Protein AF-A0AB37B077-F1 (afdb_monomer_lite)

Sequence (140 aa):
MFEKIKKHLLFIKDIIIDTVAYWATLGLVYVYTRFALVPEINADIQLAILLLISFVIYWVYKKTIPYTKNLHIQGQHSYLCGVCIFVFALGSFSQAELQQFGFNFSEVPQQAIKQYASLKTMFYAIGIVALPQLLKQKTG

Foldseek 3Di:
DVVVVVVVVLLVVLVVLLVVLQVVLVVLVVCLLPPVLAQVHALVSNVVSVVVSVVVNVVSCVVSCVSNLPPPDRNSLVVLLVVLVVLLVCLVDDLVVSVVSRHHADPPVVRSVVSNVSSSVVSNCSNVPVNVVSVVSVVD

Organism: Haemophilus influenzae (NCBI:txid727)

Radius of gyration: 18.21 Å; chains: 1; bounding box: 41×22×61 Å

Structure (mmCIF, N/CA/C/O backbone):
data_AF-A0AB37B077-F1
#
_entry.id   AF-A0AB37B077-F1
#
loop_
_atom_site.group_PDB
_atom_site.id
_atom_site.type_symbol
_atom_site.label_atom_id
_atom_site.label_alt_id
_atom_site.label_comp_id
_atom_site.label_asym_id
_atom_site.label_entity_id
_atom_site.label_seq_id
_atom_site.pdbx_PDB_ins_code
_atom_site.Cartn_x
_atom_site.Cartn_y
_atom_site.Cartn_z
_atom_site.occupancy
_atom_site.B_iso_or_equiv
_atom_site.auth_seq_id
_atom_site.auth_comp_id
_atom_site.auth_asym_id
_atom_site.auth_atom_id
_atom_site.pdbx_PDB_model_num
ATOM 1 N N . MET A 1 1 ? 23.892 -8.246 -37.037 1.00 64.06 1 MET A N 1
ATOM 2 C CA . MET A 1 1 ? 22.434 -8.523 -37.066 1.00 64.06 1 MET A CA 1
ATOM 3 C C . MET A 1 1 ? 21.976 -9.267 -35.806 1.00 64.06 1 MET A C 1
ATOM 5 O O . MET A 1 1 ? 21.077 -8.780 -35.133 1.00 64.06 1 MET A O 1
ATOM 9 N N . PHE A 1 2 ? 22.653 -10.356 -35.418 1.00 69.50 2 PHE A N 1
ATOM 10 C CA . PHE A 1 2 ? 22.356 -11.147 -34.210 1.00 69.50 2 PHE A CA 1
ATOM 11 C C . PHE A 1 2 ? 22.357 -10.344 -32.890 1.00 69.50 2 PHE A C 1
ATOM 13 O O . PHE A 1 2 ? 21.441 -10.479 -32.083 1.00 69.50 2 PHE A O 1
ATOM 20 N N . GLU A 1 3 ? 23.312 -9.428 -32.692 1.00 72.94 3 GLU A N 1
ATOM 21 C CA . GLU A 1 3 ? 23.346 -8.587 -31.481 1.00 72.94 3 GLU A CA 1
ATOM 22 C C . GLU A 1 3 ? 22.151 -7.632 -31.344 1.00 72.94 3 GLU A C 1
ATOM 24 O O . GLU A 1 3 ? 21.678 -7.394 -30.233 1.00 72.94 3 GLU A O 1
ATOM 29 N N . LYS A 1 4 ? 21.634 -7.099 -32.462 1.00 69.88 4 LYS A N 1
ATOM 30 C CA . LYS A 1 4 ? 20.444 -6.230 -32.451 1.00 69.88 4 LYS A CA 1
ATOM 31 C C . LYS A 1 4 ? 19.197 -7.025 -32.060 1.00 69.88 4 LYS A C 1
ATOM 33 O O . LYS A 1 4 ? 18.422 -6.560 -31.232 1.00 69.88 4 LYS A O 1
ATOM 38 N N . ILE A 1 5 ? 19.056 -8.244 -32.586 1.00 76.50 5 ILE A N 1
ATOM 39 C CA . ILE A 1 5 ? 17.953 -9.160 -32.256 1.00 76.50 5 ILE A CA 1
ATOM 40 C C . ILE A 1 5 ? 18.006 -9.553 -30.772 1.00 76.50 5 ILE A C 1
ATOM 42 O O . ILE A 1 5 ? 16.995 -9.489 -30.078 1.00 76.50 5 ILE A O 1
ATOM 46 N N . LYS A 1 6 ? 19.198 -9.869 -30.249 1.00 76.19 6 LYS A N 1
ATOM 47 C CA . LYS A 1 6 ? 19.400 -10.212 -28.833 1.00 76.19 6 LYS A CA 1
ATOM 48 C C . LYS A 1 6 ? 19.024 -9.066 -27.888 1.00 76.19 6 LYS A C 1
ATOM 50 O O . LYS A 1 6 ? 18.344 -9.301 -26.893 1.00 76.19 6 LYS A O 1
ATOM 55 N N . LYS A 1 7 ? 19.427 -7.827 -28.198 1.00 75.19 7 LYS A N 1
ATOM 56 C CA . LYS A 1 7 ? 19.039 -6.640 -27.412 1.00 75.19 7 LYS A CA 1
ATOM 57 C C . LYS A 1 7 ? 17.525 -6.426 -27.419 1.00 75.19 7 LYS A C 1
ATOM 59 O O . LYS A 1 7 ? 16.954 -6.116 -26.379 1.00 75.19 7 LYS A O 1
ATOM 64 N N . HIS A 1 8 ? 16.876 -6.640 -28.562 1.00 78.69 8 HIS A N 1
ATOM 65 C CA . HIS A 1 8 ? 15.429 -6.485 -28.684 1.00 78.69 8 HIS A CA 1
ATOM 66 C C . HIS A 1 8 ? 14.655 -7.552 -27.892 1.00 78.69 8 HIS A C 1
ATOM 68 O O . HIS A 1 8 ? 13.711 -7.224 -27.183 1.00 78.69 8 HIS A O 1
ATOM 74 N N . LEU A 1 9 ? 15.107 -8.811 -27.924 1.00 78.88 9 LEU A N 1
ATOM 75 C CA . LEU A 1 9 ? 14.533 -9.899 -27.121 1.00 78.88 9 LEU A CA 1
ATOM 76 C C . LEU A 1 9 ? 14.648 -9.647 -25.612 1.00 78.88 9 LEU A C 1
ATOM 78 O O . LEU A 1 9 ? 13.693 -9.887 -24.877 1.00 78.88 9 LEU A O 1
ATOM 82 N N . LEU A 1 10 ? 15.798 -9.147 -25.144 1.00 81.38 10 LEU A N 1
ATOM 83 C CA . LEU A 1 10 ? 15.981 -8.783 -23.735 1.00 81.38 10 LEU A CA 1
ATOM 84 C C . LEU A 1 10 ? 15.031 -7.653 -23.320 1.00 81.38 10 LEU A C 1
ATOM 86 O O . LEU A 1 10 ? 14.372 -7.770 -22.294 1.00 81.38 10 LEU A O 1
ATOM 90 N N . PHE A 1 11 ? 14.894 -6.625 -24.159 1.00 82.62 11 PHE A N 1
ATOM 91 C CA . PHE A 1 11 ? 13.976 -5.513 -23.920 1.00 82.62 11 PHE A CA 1
ATOM 92 C C . PHE A 1 11 ? 12.506 -5.958 -23.850 1.00 82.62 11 PHE A C 1
ATOM 94 O O . PHE A 1 11 ? 11.793 -5.578 -22.926 1.00 82.62 11 PHE A O 1
ATOM 101 N N . ILE A 1 12 ? 12.058 -6.814 -24.778 1.00 85.38 12 ILE A N 1
ATOM 102 C CA . ILE A 1 12 ? 10.692 -7.367 -24.771 1.00 85.38 12 ILE A CA 1
ATOM 103 C C . ILE A 1 12 ? 10.441 -8.176 -23.496 1.00 85.38 12 ILE A C 1
ATOM 105 O O . ILE A 1 12 ? 9.402 -8.019 -22.857 1.00 85.38 12 ILE A O 1
ATOM 109 N N . LYS A 1 13 ? 11.396 -9.022 -23.096 1.00 87.56 13 LYS A N 1
ATOM 110 C CA . LYS A 1 13 ? 11.299 -9.803 -21.858 1.00 87.56 13 LYS A CA 1
ATOM 111 C C . LYS A 1 13 ? 11.135 -8.892 -20.637 1.00 87.56 13 LYS A C 1
ATOM 113 O O . LYS A 1 13 ? 10.285 -9.163 -19.796 1.00 87.56 13 LYS A O 1
ATOM 118 N N . ASP A 1 14 ? 11.917 -7.820 -20.551 1.00 87.69 14 ASP A N 1
ATOM 119 C CA . ASP A 1 14 ? 11.860 -6.888 -19.423 1.00 87.69 14 ASP A CA 1
ATOM 120 C C . ASP A 1 14 ? 10.505 -6.145 -19.373 1.00 87.69 14 ASP A C 1
ATOM 122 O O . ASP A 1 14 ? 9.926 -6.016 -18.294 1.00 87.69 14 ASP A O 1
ATOM 126 N N . ILE A 1 15 ? 9.932 -5.766 -20.527 1.00 87.94 15 ILE A N 1
ATOM 127 C CA . ILE A 1 15 ? 8.565 -5.205 -20.623 1.00 87.94 15 ILE A CA 1
ATOM 128 C C . ILE A 1 15 ? 7.508 -6.200 -20.136 1.00 87.94 15 ILE A C 1
ATOM 130 O O . ILE A 1 15 ? 6.589 -5.823 -19.406 1.00 87.94 15 ILE A O 1
ATOM 134 N N . ILE A 1 16 ? 7.613 -7.468 -20.541 1.00 89.38 16 ILE A N 1
ATOM 135 C CA . ILE A 1 16 ? 6.667 -8.509 -20.119 1.00 89.38 16 ILE A CA 1
ATOM 136 C C . ILE A 1 16 ? 6.727 -8.677 -18.600 1.00 89.38 16 ILE A C 1
ATOM 138 O O . ILE A 1 16 ? 5.682 -8.736 -17.958 1.00 89.38 16 ILE A O 1
ATOM 142 N N . ILE A 1 17 ? 7.931 -8.704 -18.018 1.00 90.75 17 ILE A N 1
ATOM 143 C CA . ILE A 1 17 ? 8.116 -8.801 -16.565 1.00 90.75 17 ILE A CA 1
ATOM 144 C C . ILE A 1 17 ? 7.447 -7.618 -15.853 1.00 90.75 17 ILE A C 1
ATOM 146 O O . ILE A 1 17 ? 6.696 -7.848 -14.906 1.00 90.75 17 ILE A O 1
ATOM 150 N N . ASP A 1 18 ? 7.667 -6.381 -16.313 1.00 90.62 18 ASP A N 1
ATOM 151 C CA . ASP A 1 18 ? 7.029 -5.188 -15.732 1.00 90.62 18 ASP A CA 1
ATOM 152 C C . ASP A 1 18 ? 5.499 -5.254 -15.824 1.00 90.62 18 ASP A C 1
ATOM 154 O O . ASP A 1 18 ? 4.798 -5.022 -14.842 1.00 90.62 18 ASP A O 1
ATOM 158 N N . THR A 1 19 ? 4.982 -5.650 -16.988 1.00 90.75 19 THR A N 1
ATOM 159 C CA . THR A 1 19 ? 3.540 -5.735 -17.251 1.00 90.75 19 THR A CA 1
ATOM 160 C C . THR A 1 19 ? 2.873 -6.788 -16.370 1.00 90.75 19 THR A C 1
ATOM 162 O O . THR A 1 19 ? 1.851 -6.521 -15.740 1.00 90.75 19 THR A O 1
ATOM 165 N N . VAL A 1 20 ? 3.457 -7.987 -16.284 1.00 93.31 20 VAL A N 1
ATOM 166 C CA . VAL A 1 20 ? 2.947 -9.068 -15.429 1.00 93.31 20 VAL A CA 1
ATOM 167 C C . VAL A 1 20 ? 2.986 -8.646 -13.964 1.00 93.31 20 VAL A C 1
ATOM 169 O O . VAL A 1 20 ? 2.021 -8.865 -13.234 1.00 93.31 20 VAL A O 1
ATOM 172 N N . ALA A 1 21 ? 4.070 -8.005 -13.532 1.00 93.25 21 ALA A N 1
ATOM 173 C CA . ALA A 1 21 ? 4.205 -7.551 -12.160 1.00 93.25 21 ALA A CA 1
ATOM 174 C C . ALA A 1 21 ? 3.208 -6.437 -11.813 1.00 93.25 21 ALA A C 1
ATOM 176 O O . ALA A 1 21 ? 2.606 -6.479 -10.742 1.00 93.25 21 ALA A O 1
ATOM 177 N N . TYR A 1 22 ? 2.974 -5.491 -12.726 1.00 93.75 22 TYR A N 1
ATOM 178 C CA . TYR A 1 22 ? 1.934 -4.473 -12.595 1.00 93.75 22 TYR A CA 1
ATOM 179 C C . TYR A 1 22 ? 0.561 -5.118 -12.374 1.00 93.75 22 TYR A C 1
ATOM 181 O O . TYR A 1 22 ? -0.069 -4.872 -11.344 1.00 93.75 22 TYR A O 1
ATOM 189 N N . TRP A 1 23 ? 0.131 -6.008 -13.273 1.00 94.88 23 TRP A N 1
ATOM 190 C CA . TRP A 1 23 ? -1.176 -6.662 -13.165 1.00 94.88 23 TRP A CA 1
ATOM 191 C C . TRP A 1 23 ? -1.298 -7.543 -11.924 1.00 94.88 23 TRP A C 1
ATOM 193 O O . TRP A 1 23 ? -2.353 -7.556 -11.295 1.00 94.88 23 TRP A O 1
ATOM 203 N N . ALA A 1 24 ? -0.224 -8.225 -11.522 1.00 93.19 24 ALA A N 1
ATOM 204 C CA . ALA A 1 24 ? -0.201 -8.992 -10.282 1.00 93.19 24 ALA A CA 1
ATOM 205 C C . ALA A 1 24 ? -0.393 -8.085 -9.056 1.00 93.19 24 ALA A C 1
ATOM 207 O O . ALA A 1 24 ? -1.218 -8.382 -8.193 1.00 93.19 24 ALA A O 1
ATOM 208 N N . THR A 1 25 ? 0.322 -6.955 -8.985 1.00 93.88 25 THR A N 1
ATOM 209 C CA . THR A 1 25 ? 0.172 -6.000 -7.873 1.00 93.88 25 THR A CA 1
ATOM 210 C C . THR A 1 25 ? -1.212 -5.358 -7.842 1.00 93.88 25 THR A C 1
ATOM 212 O O . THR A 1 25 ? -1.825 -5.300 -6.778 1.00 93.88 25 THR A O 1
ATOM 215 N N . LEU A 1 26 ? -1.741 -4.948 -8.996 1.00 94.38 26 LEU A N 1
ATOM 216 C CA . LEU A 1 26 ? -3.087 -4.394 -9.116 1.00 94.38 26 LEU A CA 1
ATOM 217 C C . LEU A 1 26 ? -4.145 -5.421 -8.705 1.00 94.38 26 LEU A C 1
ATOM 219 O O . LEU A 1 26 ? -5.045 -5.099 -7.934 1.00 94.38 26 LEU A O 1
ATOM 223 N N . GLY A 1 27 ? -4.012 -6.663 -9.173 1.00 93.94 27 GLY A N 1
ATOM 224 C CA . GLY A 1 27 ? -4.913 -7.759 -8.832 1.00 93.94 27 GLY A CA 1
ATOM 225 C C . GLY A 1 27 ? -4.934 -8.053 -7.333 1.0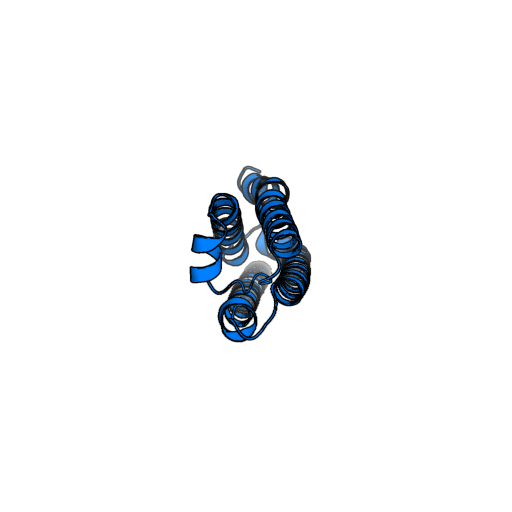0 93.94 27 GLY A C 1
ATOM 226 O O . GLY A 1 27 ? -6.009 -8.201 -6.762 1.00 93.94 27 GLY A O 1
ATOM 227 N N . LEU A 1 28 ? -3.772 -8.064 -6.670 1.00 94.06 28 LEU A N 1
ATOM 228 C CA . LEU A 1 28 ? -3.691 -8.253 -5.217 1.00 94.06 28 LEU A CA 1
ATOM 229 C C . LEU A 1 28 ? -4.397 -7.132 -4.445 1.00 94.06 28 LEU A C 1
ATOM 231 O O . LEU A 1 28 ? -5.161 -7.414 -3.522 1.00 94.06 28 LEU A O 1
ATOM 235 N N . VAL A 1 29 ? -4.180 -5.873 -4.837 1.00 93.69 29 VAL A N 1
ATOM 236 C CA . VAL A 1 29 ? -4.865 -4.724 -4.224 1.00 93.69 29 VAL A CA 1
ATOM 237 C C . VAL A 1 29 ? -6.374 -4.804 -4.465 1.00 93.69 29 VAL A C 1
ATOM 239 O O . VAL A 1 29 ? -7.147 -4.585 -3.538 1.00 93.69 29 VAL A O 1
ATOM 242 N N . TYR A 1 30 ? -6.803 -5.175 -5.673 1.00 93.81 30 TYR A N 1
ATOM 243 C CA . TYR A 1 30 ? -8.217 -5.341 -6.009 1.00 93.81 30 TYR A CA 1
ATOM 244 C C . TYR A 1 30 ? -8.892 -6.456 -5.197 1.00 93.81 30 TYR A C 1
ATOM 246 O O . TYR A 1 30 ? -9.999 -6.285 -4.694 1.00 93.81 30 TYR A O 1
ATOM 254 N N . VAL A 1 31 ? -8.223 -7.600 -5.030 1.00 94.00 31 VAL A N 1
ATOM 255 C CA . VAL A 1 31 ? -8.733 -8.701 -4.202 1.00 94.00 31 VAL A CA 1
ATOM 256 C C . VAL A 1 31 ? -8.875 -8.254 -2.748 1.00 94.00 31 VAL A C 1
ATOM 258 O O . VAL A 1 31 ? -9.894 -8.534 -2.119 1.00 94.00 31 VAL A O 1
ATOM 261 N N . TYR A 1 32 ? -7.900 -7.509 -2.222 1.00 93.19 32 TYR A N 1
ATOM 262 C CA . TYR A 1 32 ? -7.987 -6.953 -0.874 1.00 93.19 32 TYR A CA 1
ATOM 263 C C . TYR A 1 32 ? -9.196 -6.029 -0.709 1.00 93.19 32 TYR A C 1
ATOM 265 O O . TYR A 1 32 ? -10.013 -6.239 0.186 1.00 93.19 32 TYR A O 1
ATOM 273 N N . THR A 1 33 ? -9.349 -5.039 -1.591 1.00 91.88 33 THR A N 1
ATOM 274 C CA . THR A 1 33 ? -10.445 -4.067 -1.485 1.00 91.88 33 THR A CA 1
ATOM 275 C C . THR A 1 33 ? -11.814 -4.706 -1.682 1.00 91.88 33 THR A C 1
ATOM 277 O O . THR A 1 33 ? -12.783 -4.239 -1.096 1.00 91.88 33 THR A O 1
ATOM 280 N N . ARG A 1 34 ? -11.915 -5.776 -2.481 1.00 92.44 34 ARG A N 1
ATOM 281 C CA . ARG A 1 34 ? -13.197 -6.426 -2.774 1.00 92.44 34 ARG A CA 1
ATOM 282 C C . ARG A 1 34 ? -13.616 -7.476 -1.748 1.00 92.44 34 ARG A C 1
ATOM 284 O O . ARG A 1 34 ? -14.814 -7.628 -1.529 1.00 92.44 34 ARG A O 1
ATOM 291 N N . PHE A 1 35 ? -12.667 -8.224 -1.185 1.00 92.00 35 PHE A N 1
ATOM 292 C CA . PHE A 1 35 ? -12.970 -9.406 -0.370 1.00 92.00 35 PHE A CA 1
ATOM 293 C C . PHE A 1 35 ? -12.498 -9.307 1.076 1.00 92.00 35 PHE A C 1
ATOM 295 O O . PHE A 1 35 ? -13.088 -9.956 1.930 1.00 92.00 35 PHE A O 1
ATOM 302 N N . ALA A 1 36 ? -11.442 -8.542 1.361 1.00 91.31 36 ALA A N 1
ATOM 303 C CA . ALA A 1 36 ? -10.949 -8.376 2.728 1.00 91.31 36 ALA A CA 1
ATOM 304 C C . ALA A 1 36 ? -11.563 -7.141 3.396 1.00 91.31 36 ALA A C 1
ATOM 306 O O . ALA A 1 36 ? -11.906 -7.171 4.575 1.00 91.31 36 ALA A O 1
ATOM 307 N N . LEU A 1 37 ? -11.720 -6.059 2.634 1.00 90.75 37 LEU A N 1
ATOM 308 C CA . LEU A 1 37 ? -12.192 -4.771 3.131 1.00 90.75 37 LEU A CA 1
ATOM 309 C C . LEU A 1 37 ? -13.728 -4.698 3.107 1.00 90.75 37 LEU A C 1
ATOM 311 O O . LEU A 1 37 ? -14.335 -3.882 2.420 1.00 90.75 37 LEU A O 1
ATOM 315 N N . VAL A 1 38 ? -14.344 -5.635 3.826 1.00 90.44 38 VAL A N 1
ATOM 316 C CA . VAL A 1 38 ? -15.794 -5.798 3.947 1.00 90.44 38 VAL A CA 1
ATOM 317 C C . VAL A 1 38 ? -16.208 -5.838 5.425 1.00 90.44 38 VAL A C 1
ATOM 319 O O . VAL A 1 38 ? -15.401 -6.268 6.259 1.00 90.44 38 VAL A O 1
ATOM 322 N N . PRO A 1 39 ? -17.437 -5.412 5.779 1.00 86.19 39 PRO A N 1
ATOM 323 C CA . PRO A 1 39 ? -17.892 -5.339 7.170 1.00 86.19 39 PRO A CA 1
ATOM 324 C C . PRO A 1 39 ? -17.885 -6.681 7.909 1.00 86.19 39 PRO A C 1
ATOM 326 O O . PRO A 1 39 ? -17.826 -6.713 9.129 1.00 86.19 39 PRO A O 1
ATOM 329 N N . GLU A 1 40 ? -17.927 -7.805 7.199 1.00 88.62 40 GLU A N 1
ATOM 330 C CA . GLU A 1 40 ? -17.957 -9.143 7.792 1.00 88.62 40 GLU A CA 1
ATOM 331 C C . GLU A 1 40 ? -16.603 -9.565 8.383 1.00 88.62 40 GLU A C 1
ATOM 333 O O . GLU A 1 40 ? -16.537 -10.504 9.177 1.00 88.62 40 GLU A O 1
ATOM 338 N N . ILE A 1 41 ? -15.510 -8.890 8.009 1.00 90.94 41 ILE A N 1
ATOM 339 C CA . ILE A 1 41 ? -14.154 -9.238 8.436 1.00 90.94 41 ILE A CA 1
ATOM 340 C C . ILE A 1 41 ? -13.647 -8.193 9.422 1.00 90.94 41 ILE A 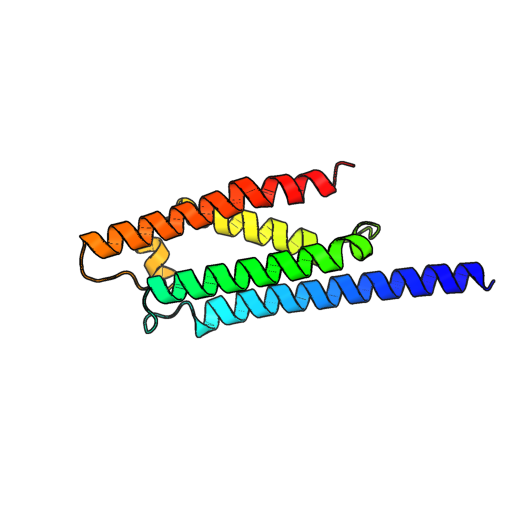C 1
ATOM 342 O O . ILE A 1 41 ? -13.484 -7.029 9.080 1.00 90.94 41 ILE A O 1
ATOM 346 N N . ASN A 1 42 ? -13.323 -8.631 10.637 1.00 92.94 42 ASN A N 1
ATOM 347 C CA . ASN A 1 42 ? -12.799 -7.766 11.695 1.00 92.94 42 ASN A CA 1
ATOM 348 C C . ASN A 1 42 ? -11.493 -7.059 11.295 1.00 92.94 42 ASN A C 1
ATOM 350 O O . ASN A 1 42 ? -10.623 -7.659 10.656 1.00 92.94 42 ASN A O 1
ATOM 354 N N . ALA A 1 43 ? -11.302 -5.828 11.779 1.00 92.25 43 ALA A N 1
ATOM 355 C CA . ALA A 1 43 ? -10.139 -4.991 11.477 1.00 92.25 43 ALA A CA 1
ATOM 356 C C . ALA A 1 43 ? -8.786 -5.672 11.739 1.00 92.25 43 ALA A C 1
ATOM 358 O O . ALA A 1 43 ? -7.856 -5.471 10.964 1.00 92.25 43 ALA A O 1
ATOM 359 N N . ASP A 1 44 ? -8.657 -6.510 12.773 1.00 92.00 44 ASP A N 1
ATOM 360 C CA . ASP A 1 44 ? -7.406 -7.241 13.042 1.00 92.00 44 ASP A CA 1
ATOM 361 C C . ASP A 1 44 ? -7.045 -8.217 11.912 1.00 92.00 44 ASP A C 1
ATOM 363 O O . ASP A 1 44 ? -5.883 -8.334 11.518 1.00 92.00 44 ASP A O 1
ATOM 367 N N . ILE A 1 45 ? -8.049 -8.890 11.343 1.00 93.69 45 ILE A N 1
ATOM 368 C CA . ILE A 1 45 ? -7.866 -9.797 10.206 1.00 93.69 45 ILE A CA 1
ATOM 369 C C . ILE A 1 45 ? -7.584 -8.982 8.942 1.00 93.69 45 ILE A C 1
ATOM 371 O O . ILE A 1 45 ? -6.677 -9.329 8.185 1.00 93.69 45 ILE A O 1
ATOM 375 N N . GLN A 1 46 ? -8.297 -7.868 8.736 1.00 94.62 46 GLN A N 1
ATOM 376 C CA . GLN A 1 46 ? -8.039 -6.950 7.620 1.00 94.62 46 GLN A CA 1
ATOM 377 C C . GLN A 1 46 ? -6.589 -6.442 7.650 1.00 94.62 46 GLN A C 1
ATOM 379 O O . GLN A 1 46 ? -5.892 -6.498 6.637 1.00 94.62 46 GLN A O 1
ATOM 384 N N . LEU A 1 47 ? -6.098 -6.041 8.826 1.00 92.75 47 LEU A N 1
ATOM 385 C CA . LEU A 1 47 ? -4.712 -5.634 9.066 1.00 92.75 47 LEU A CA 1
ATOM 386 C C . LEU A 1 47 ? -3.713 -6.755 8.761 1.00 92.75 47 LEU A C 1
ATOM 388 O O . LEU A 1 47 ? -2.712 -6.519 8.084 1.00 92.75 47 LEU A O 1
ATOM 392 N N . ALA A 1 48 ? -3.980 -7.978 9.223 1.00 94.56 48 ALA A N 1
ATOM 393 C CA . ALA A 1 48 ? -3.117 -9.125 8.954 1.00 94.56 48 ALA A CA 1
ATOM 394 C C . ALA A 1 48 ? -3.022 -9.438 7.449 1.00 94.56 48 ALA A C 1
ATOM 396 O O . ALA A 1 48 ? -1.924 -9.655 6.927 1.00 94.56 48 ALA A O 1
ATOM 397 N N . ILE A 1 49 ? -4.150 -9.405 6.730 1.00 94.06 49 ILE A N 1
ATOM 398 C CA . ILE A 1 49 ? -4.186 -9.603 5.273 1.00 94.06 49 ILE A CA 1
ATOM 399 C C . ILE A 1 49 ? -3.440 -8.468 4.565 1.00 94.06 49 ILE A C 1
ATOM 401 O O . ILE A 1 49 ? -2.648 -8.727 3.657 1.00 94.06 49 ILE A O 1
ATOM 405 N N . LEU A 1 50 ? -3.639 -7.219 4.993 1.00 92.94 50 LEU A N 1
ATOM 406 C CA . LEU A 1 50 ? -2.948 -6.065 4.426 1.00 92.94 50 LEU A CA 1
ATOM 407 C C . LEU A 1 50 ? -1.426 -6.187 4.581 1.00 92.94 50 LEU A C 1
ATOM 409 O O . LEU A 1 50 ? -0.689 -5.903 3.634 1.00 92.94 50 LEU A O 1
ATOM 413 N N . LEU A 1 51 ? -0.942 -6.638 5.744 1.00 92.56 51 LEU A N 1
ATOM 414 C CA . LEU A 1 51 ? 0.482 -6.895 5.987 1.00 92.56 51 LEU A CA 1
ATOM 415 C C . LEU A 1 51 ? 1.021 -7.989 5.064 1.00 92.56 51 LEU A C 1
ATOM 417 O O . LEU A 1 51 ? 2.073 -7.807 4.448 1.00 92.56 51 LEU A O 1
ATOM 421 N N . LEU A 1 52 ? 0.285 -9.093 4.924 1.00 94.31 52 LEU A N 1
ATOM 422 C CA . LEU A 1 52 ? 0.662 -10.193 4.043 1.00 94.31 52 LEU A CA 1
ATOM 423 C C . LEU A 1 52 ? 0.764 -9.728 2.585 1.00 94.31 52 LEU A C 1
ATOM 425 O O . LEU A 1 52 ? 1.770 -9.979 1.923 1.00 94.31 52 LEU A O 1
ATOM 429 N N . ILE A 1 53 ? -0.238 -9.001 2.092 1.00 93.75 53 ILE A N 1
ATOM 430 C CA . ILE A 1 53 ? -0.248 -8.479 0.721 1.00 93.75 53 ILE A CA 1
ATOM 431 C C . ILE A 1 53 ? 0.879 -7.467 0.515 1.00 93.75 53 ILE A C 1
ATOM 433 O O . ILE A 1 53 ? 1.584 -7.542 -0.489 1.00 93.75 53 ILE A O 1
ATOM 437 N N . SER A 1 54 ? 1.112 -6.575 1.481 1.00 91.88 54 SER A N 1
ATOM 438 C CA . SER A 1 54 ? 2.223 -5.616 1.432 1.00 91.88 54 SER A CA 1
ATOM 439 C C . SER A 1 54 ? 3.576 -6.328 1.327 1.00 91.88 54 SER A C 1
ATOM 441 O O . SER A 1 54 ? 4.424 -5.938 0.523 1.00 91.88 54 SER A O 1
ATOM 443 N N . PHE A 1 55 ? 3.764 -7.418 2.078 1.00 93.12 55 PHE A N 1
ATOM 444 C CA . PHE A 1 55 ? 4.967 -8.246 2.009 1.00 93.12 55 PHE A CA 1
ATOM 445 C C . PHE A 1 55 ? 5.128 -8.930 0.643 1.00 93.12 55 PHE A C 1
ATOM 447 O O . PHE A 1 55 ? 6.213 -8.888 0.058 1.00 93.12 55 PHE A O 1
ATOM 454 N N . VAL A 1 56 ? 4.056 -9.515 0.099 1.00 94.56 56 VAL A N 1
ATOM 455 C CA . VAL A 1 56 ? 4.071 -10.145 -1.234 1.00 94.56 56 VAL A CA 1
ATOM 456 C C . VAL A 1 56 ? 4.403 -9.115 -2.313 1.00 94.56 56 VAL A C 1
ATOM 458 O O . VAL A 1 56 ? 5.282 -9.359 -3.136 1.00 94.56 56 VAL A O 1
ATOM 461 N N . ILE A 1 57 ? 3.767 -7.941 -2.286 1.00 93.75 57 ILE A N 1
ATOM 462 C CA . ILE A 1 57 ? 4.034 -6.847 -3.227 1.00 93.75 57 ILE A CA 1
ATOM 463 C C . ILE A 1 57 ? 5.499 -6.406 -3.147 1.00 93.75 57 ILE A C 1
ATOM 465 O O . ILE A 1 57 ? 6.160 -6.293 -4.181 1.00 93.75 57 ILE A O 1
ATOM 469 N N . TYR A 1 58 ? 6.029 -6.208 -1.937 1.00 91.75 58 TYR A N 1
ATOM 470 C CA . TYR A 1 58 ? 7.438 -5.876 -1.733 1.00 91.75 58 TYR A CA 1
ATOM 471 C C . TYR A 1 58 ? 8.366 -6.947 -2.322 1.00 91.75 58 TYR A C 1
ATOM 473 O O . TYR A 1 58 ? 9.359 -6.628 -2.981 1.00 91.75 58 TYR A O 1
ATOM 481 N N . TRP A 1 59 ? 8.039 -8.225 -2.128 1.00 93.44 59 TRP A N 1
ATOM 482 C CA . TRP A 1 59 ? 8.836 -9.321 -2.664 1.00 93.44 59 TRP A CA 1
ATOM 483 C C . TRP A 1 59 ? 8.804 -9.372 -4.195 1.00 93.44 59 TRP A C 1
ATOM 485 O O . TRP A 1 59 ? 9.867 -9.475 -4.816 1.00 93.44 59 TRP A O 1
ATOM 495 N N . VAL A 1 60 ? 7.619 -9.239 -4.804 1.00 92.56 60 VAL A N 1
ATOM 496 C CA . VAL A 1 60 ? 7.455 -9.155 -6.264 1.00 92.56 60 VAL A CA 1
ATOM 497 C C . VAL A 1 60 ? 8.286 -7.995 -6.802 1.00 92.56 60 VAL A C 1
ATOM 499 O O . VAL A 1 60 ? 9.107 -8.202 -7.690 1.00 92.56 60 VAL A O 1
ATOM 502 N N . TYR A 1 61 ? 8.156 -6.807 -6.208 1.00 90.88 61 TYR A N 1
ATOM 503 C CA . TYR A 1 61 ? 8.922 -5.623 -6.591 1.00 90.88 61 TYR A CA 1
ATOM 504 C C . TYR A 1 61 ? 10.437 -5.850 -6.534 1.00 90.88 61 TYR A C 1
ATOM 506 O O . TYR A 1 61 ? 11.161 -5.584 -7.492 1.00 90.88 61 TYR A O 1
ATOM 514 N N . LYS A 1 62 ? 10.937 -6.411 -5.429 1.00 90.62 62 LYS A N 1
ATOM 515 C CA . LYS A 1 62 ? 12.367 -6.698 -5.259 1.00 90.62 62 LYS A CA 1
ATOM 516 C C . LYS A 1 62 ? 12.895 -7.679 -6.311 1.00 90.62 62 LYS A C 1
ATOM 518 O O . LYS A 1 62 ? 14.070 -7.614 -6.672 1.00 90.62 62 LYS A O 1
ATOM 523 N N . LYS A 1 63 ? 12.055 -8.600 -6.791 1.00 90.62 63 LYS A N 1
ATOM 524 C CA . LYS A 1 63 ? 12.413 -9.568 -7.837 1.00 90.62 63 LYS A CA 1
ATOM 525 C C . LYS A 1 63 ? 12.355 -8.977 -9.242 1.00 90.62 63 LYS A C 1
ATOM 527 O O . LYS A 1 63 ? 13.150 -9.391 -10.080 1.00 90.62 63 LYS A O 1
ATOM 532 N N . THR A 1 64 ? 11.456 -8.035 -9.502 1.00 89.00 64 THR A N 1
ATOM 533 C CA . THR A 1 64 ? 11.220 -7.477 -10.842 1.00 89.00 64 THR A CA 1
ATOM 534 C C . THR A 1 64 ? 12.130 -6.289 -11.138 1.00 89.00 64 THR A C 1
ATOM 536 O O . THR A 1 64 ? 12.614 -6.157 -12.263 1.00 89.00 64 THR A O 1
ATOM 539 N N . ILE A 1 65 ? 12.469 -5.488 -10.124 1.00 86.62 65 ILE A N 1
ATOM 540 C CA . ILE A 1 65 ? 13.234 -4.250 -10.295 1.00 86.62 65 ILE A CA 1
ATOM 541 C C . ILE A 1 65 ? 14.600 -4.380 -11.007 1.00 86.62 65 ILE A C 1
ATOM 543 O O . ILE A 1 65 ? 14.958 -3.467 -11.755 1.00 86.62 65 ILE A O 1
ATOM 547 N N . PRO A 1 66 ? 15.378 -5.481 -10.886 1.00 86.50 66 PRO A N 1
ATOM 548 C CA . PRO A 1 66 ? 16.633 -5.617 -11.628 1.00 86.50 66 PRO A CA 1
ATOM 549 C C . PRO A 1 66 ? 16.438 -5.675 -13.149 1.00 86.50 66 PRO A C 1
ATOM 551 O O . PRO A 1 66 ? 17.357 -5.314 -13.884 1.00 86.50 66 PRO A O 1
ATOM 554 N N . TYR A 1 67 ? 15.264 -6.126 -13.598 1.00 83.75 67 TYR A N 1
ATOM 555 C CA . TYR A 1 67 ? 14.893 -6.249 -15.008 1.00 83.75 67 TYR A CA 1
ATOM 556 C C . TYR A 1 67 ? 14.243 -4.967 -15.530 1.00 83.75 67 TYR A C 1
ATOM 558 O O . TYR A 1 67 ? 14.483 -4.569 -16.663 1.00 83.75 67 TYR A O 1
ATOM 566 N N . THR A 1 68 ? 13.461 -4.281 -14.696 1.00 83.50 68 THR A N 1
ATOM 567 C CA . THR A 1 68 ? 12.655 -3.134 -15.136 1.00 83.50 68 THR A CA 1
ATOM 568 C C . THR A 1 68 ? 13.367 -1.788 -15.003 1.00 83.50 68 THR A C 1
ATOM 570 O O . THR A 1 68 ? 12.976 -0.833 -15.666 1.00 83.50 68 THR A O 1
ATOM 573 N N . LYS A 1 69 ? 14.465 -1.698 -14.234 1.00 79.44 69 LYS A N 1
ATOM 574 C CA . LYS A 1 69 ? 15.192 -0.435 -13.983 1.00 79.44 69 LYS A CA 1
ATOM 575 C C . LYS A 1 69 ? 15.655 0.320 -15.238 1.00 79.44 69 LYS A C 1
ATOM 577 O O . LYS A 1 69 ? 15.806 1.533 -15.189 1.00 79.44 69 LYS A O 1
ATOM 582 N N . ASN A 1 70 ? 15.899 -0.388 -16.344 1.00 77.44 70 ASN A N 1
ATOM 583 C CA . ASN A 1 70 ? 16.383 0.204 -17.597 1.00 77.44 70 ASN A CA 1
ATOM 584 C C . ASN A 1 70 ? 15.242 0.567 -18.563 1.00 77.44 70 ASN A C 1
ATOM 586 O O . ASN A 1 70 ? 15.498 1.066 -19.659 1.00 77.44 70 ASN A O 1
ATOM 590 N N . LEU A 1 71 ? 13.990 0.273 -18.200 1.00 80.38 71 LEU A N 1
ATOM 591 C CA . LEU A 1 71 ? 12.835 0.623 -19.012 1.00 80.38 71 LEU A CA 1
ATOM 592 C C . LEU A 1 71 ? 12.536 2.113 -18.864 1.00 80.38 71 LEU A C 1
ATOM 594 O O . LEU A 1 71 ? 12.540 2.660 -17.761 1.00 80.38 71 LEU A O 1
ATOM 598 N N . HIS A 1 72 ? 12.221 2.753 -19.989 1.00 74.88 72 HIS A N 1
ATOM 599 C CA . HIS A 1 72 ? 11.801 4.153 -20.016 1.00 74.88 72 HIS A CA 1
ATOM 600 C C . HIS A 1 72 ? 10.479 4.372 -19.260 1.00 74.88 72 HIS A C 1
ATOM 602 O O . HIS A 1 72 ? 10.272 5.410 -18.636 1.00 74.88 72 HIS A O 1
ATOM 608 N N . ILE A 1 73 ? 9.595 3.371 -19.287 1.00 75.69 73 ILE A N 1
ATOM 609 C CA . ILE A 1 73 ? 8.331 3.351 -18.552 1.00 75.69 73 ILE A CA 1
ATOM 610 C C . ILE A 1 73 ? 8.355 2.126 -17.639 1.00 75.69 73 ILE A C 1
ATOM 612 O O . ILE A 1 73 ? 8.480 1.004 -18.120 1.00 75.69 73 ILE A O 1
ATOM 616 N N . GLN A 1 74 ? 8.251 2.359 -16.331 1.00 85.06 74 GLN A N 1
ATOM 617 C CA . GLN A 1 74 ? 8.210 1.323 -15.296 1.00 85.06 74 GLN A CA 1
ATOM 618 C C . GLN A 1 74 ? 6.807 1.321 -14.683 1.00 85.06 74 GLN A C 1
ATOM 620 O O . GLN A 1 74 ? 6.548 2.012 -13.693 1.00 85.06 74 GLN A O 1
ATOM 625 N N . GLY A 1 75 ? 5.875 0.612 -15.316 1.00 86.50 75 GLY A N 1
ATOM 626 C CA . GLY A 1 75 ? 4.458 0.626 -14.965 1.00 86.50 75 GLY A CA 1
ATOM 627 C C . GLY A 1 75 ? 4.215 0.157 -13.534 1.00 86.50 75 GLY A C 1
ATOM 628 O O . GLY A 1 75 ? 3.521 0.837 -12.775 1.00 86.50 75 GLY A O 1
ATOM 629 N N . GLN A 1 76 ? 4.853 -0.946 -13.125 1.00 90.50 76 GLN A N 1
ATOM 630 C CA . GLN A 1 76 ? 4.736 -1.450 -11.755 1.00 90.50 76 GLN A CA 1
ATOM 631 C C . GLN A 1 76 ? 5.255 -0.423 -10.741 1.00 90.50 76 GLN A C 1
ATOM 633 O O . GLN A 1 76 ? 4.605 -0.154 -9.733 1.00 90.50 76 GLN A O 1
ATOM 638 N N . HIS A 1 77 ? 6.412 0.178 -11.013 1.00 90.56 77 HIS A N 1
ATOM 639 C CA . HIS A 1 77 ? 7.019 1.164 -10.123 1.00 90.56 77 HIS A CA 1
ATOM 640 C C . HIS A 1 77 ? 6.125 2.402 -9.957 1.00 90.56 77 HIS A C 1
ATOM 642 O O . HIS A 1 77 ? 5.832 2.817 -8.837 1.00 90.56 77 HIS A O 1
ATOM 648 N N . SER A 1 78 ? 5.633 2.964 -11.066 1.00 90.25 78 SER A N 1
ATOM 649 C CA . SER A 1 78 ? 4.713 4.105 -11.045 1.00 90.25 78 SER A CA 1
ATOM 650 C C . SER A 1 78 ? 3.418 3.798 -10.295 1.00 90.25 78 SER A C 1
ATOM 652 O O . SER A 1 78 ? 2.947 4.638 -9.527 1.00 90.25 78 SER A O 1
ATOM 654 N N . TYR A 1 79 ? 2.873 2.594 -10.466 1.00 92.38 79 TYR A N 1
ATOM 655 C CA . TYR A 1 79 ? 1.699 2.150 -9.723 1.00 92.38 79 TYR A CA 1
ATOM 656 C C . TYR A 1 79 ? 1.961 2.082 -8.216 1.00 92.38 79 TYR A C 1
ATOM 658 O O . TYR A 1 79 ? 1.195 2.645 -7.438 1.00 92.38 79 TYR A O 1
ATOM 666 N N . LEU A 1 80 ? 3.072 1.468 -7.798 1.00 92.56 80 LEU A N 1
ATOM 667 C CA . LEU A 1 80 ? 3.434 1.361 -6.382 1.00 92.56 80 LEU A CA 1
ATOM 668 C C . LEU A 1 80 ? 3.677 2.724 -5.732 1.00 92.56 80 LEU A C 1
ATOM 670 O O . LEU A 1 80 ? 3.269 2.920 -4.589 1.00 92.56 80 LEU A O 1
ATOM 674 N N . CYS A 1 81 ? 4.264 3.682 -6.457 1.00 91.88 81 CYS A N 1
ATOM 675 C CA . CYS A 1 81 ? 4.341 5.073 -6.004 1.00 91.88 81 CYS A CA 1
ATOM 676 C C . CYS A 1 81 ? 2.948 5.644 -5.713 1.00 91.88 81 CYS A C 1
ATOM 678 O O . CYS A 1 81 ? 2.722 6.180 -4.629 1.00 91.88 81 CYS A O 1
ATOM 680 N N . GLY A 1 82 ? 2.008 5.498 -6.653 1.00 91.94 82 GLY A N 1
ATOM 681 C CA . GLY A 1 82 ? 0.629 5.964 -6.483 1.00 91.94 82 GLY A CA 1
ATOM 682 C C . GLY A 1 82 ? -0.074 5.308 -5.294 1.00 91.94 82 GLY A C 1
ATOM 683 O O . GLY A 1 82 ? -0.681 6.001 -4.481 1.00 91.94 82 GLY A O 1
ATOM 684 N N . VAL A 1 83 ? 0.078 3.989 -5.137 1.00 92.19 83 VAL A N 1
ATOM 685 C CA . VAL A 1 83 ? -0.469 3.241 -3.994 1.00 92.19 83 VAL A CA 1
ATOM 686 C C . VAL A 1 83 ? 0.127 3.734 -2.676 1.00 92.19 83 VAL A C 1
ATOM 688 O O . VAL A 1 83 ? -0.621 3.967 -1.733 1.00 92.19 83 VAL A O 1
ATOM 691 N N . CYS A 1 84 ? 1.442 3.950 -2.595 1.00 92.88 84 CYS A N 1
ATOM 692 C CA . CYS A 1 84 ? 2.080 4.447 -1.372 1.00 92.88 84 CYS A CA 1
ATOM 693 C C . CYS A 1 84 ? 1.591 5.852 -0.996 1.00 92.88 84 CYS A C 1
ATOM 695 O O . CYS A 1 84 ? 1.344 6.109 0.179 1.00 92.88 84 CYS A O 1
ATOM 697 N N . ILE A 1 85 ? 1.415 6.746 -1.976 1.00 93.12 85 ILE A N 1
ATOM 698 C CA . ILE A 1 85 ? 0.854 8.088 -1.751 1.00 93.12 85 ILE A CA 1
ATOM 699 C C . ILE A 1 85 ? -0.588 7.986 -1.249 1.00 93.12 85 ILE A C 1
ATOM 701 O O . ILE A 1 85 ? -0.944 8.642 -0.273 1.00 93.12 85 ILE A O 1
ATOM 705 N N . PHE A 1 86 ? -1.408 7.148 -1.886 1.00 92.62 86 PHE A N 1
ATOM 706 C CA . PHE A 1 86 ? -2.798 6.946 -1.488 1.00 92.62 86 PHE A CA 1
ATOM 707 C C . PHE A 1 86 ? -2.907 6.379 -0.067 1.00 92.62 86 PHE A C 1
ATOM 709 O O . PHE A 1 86 ? -3.630 6.925 0.758 1.00 92.62 86 PHE A O 1
ATOM 716 N N . VAL A 1 87 ? -2.135 5.337 0.251 1.00 92.25 87 VAL A N 1
ATOM 717 C CA . VAL A 1 87 ? -2.081 4.740 1.594 1.00 92.25 87 VAL A CA 1
ATOM 718 C C . VAL A 1 87 ? -1.611 5.760 2.632 1.00 92.25 87 VAL A C 1
ATOM 720 O O . VAL A 1 87 ? -2.199 5.856 3.704 1.00 92.25 87 VAL A O 1
ATOM 723 N N . PHE A 1 88 ? -0.599 6.567 2.312 1.00 92.62 88 PHE A N 1
ATOM 724 C CA . PHE A 1 88 ? -0.150 7.638 3.197 1.00 92.62 88 PHE A CA 1
ATOM 725 C C . PHE A 1 88 ? -1.250 8.681 3.441 1.00 92.62 88 PHE A C 1
ATOM 727 O O . PHE A 1 88 ? -1.448 9.103 4.580 1.00 92.62 88 PHE A O 1
ATOM 734 N N . ALA A 1 89 ? -2.010 9.049 2.403 1.00 93.12 89 ALA A N 1
ATOM 735 C CA . ALA A 1 89 ? -3.156 9.944 2.529 1.00 93.12 89 ALA A CA 1
ATOM 736 C C . ALA A 1 89 ? -4.267 9.341 3.404 1.00 93.12 89 ALA A C 1
ATOM 738 O O . ALA 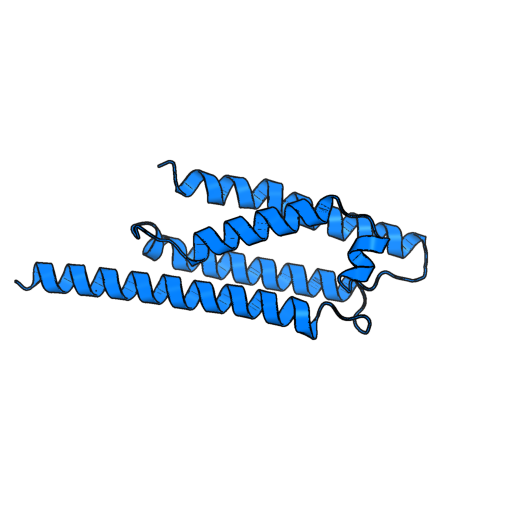A 1 89 ? -4.792 10.040 4.263 1.00 93.12 89 ALA A O 1
ATOM 739 N N . LEU A 1 90 ? -4.561 8.041 3.281 1.00 92.69 90 LEU A N 1
ATOM 740 C CA . LEU A 1 90 ? -5.500 7.351 4.180 1.00 92.69 90 LEU A CA 1
ATOM 741 C C . LEU A 1 90 ? -5.061 7.407 5.653 1.00 92.69 90 LEU A C 1
ATOM 743 O O . LEU A 1 90 ? -5.897 7.341 6.551 1.00 92.69 90 LEU A O 1
ATOM 747 N N . GLY A 1 91 ? -3.764 7.579 5.929 1.00 92.81 91 GLY A N 1
ATOM 748 C CA . GLY A 1 91 ? -3.243 7.799 7.281 1.00 92.81 91 GLY A CA 1
ATOM 749 C C . GLY A 1 91 ? -3.819 9.036 7.978 1.00 92.81 91 GLY A C 1
ATOM 750 O O . GLY A 1 91 ? -3.903 9.063 9.211 1.00 92.81 91 GLY A O 1
ATOM 751 N N . SER A 1 92 ? -4.262 10.052 7.231 1.00 93.69 92 SER A N 1
ATOM 752 C CA . SER A 1 92 ? -4.852 11.261 7.818 1.00 93.69 92 SER A CA 1
ATOM 753 C C . SER A 1 92 ? -6.327 11.089 8.190 1.00 93.69 92 SER A C 1
ATOM 755 O O . SER A 1 92 ? -6.801 11.788 9.086 1.00 93.69 92 SER A O 1
ATOM 757 N N . PHE A 1 93 ? -7.019 10.106 7.610 1.00 95.81 93 PHE A N 1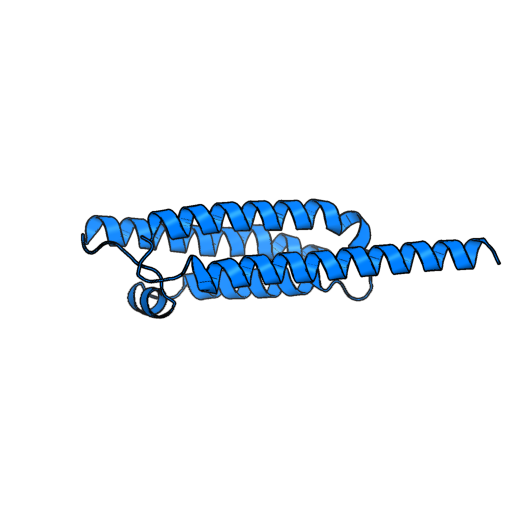
ATOM 758 C CA . PHE A 1 93 ? -8.470 9.945 7.722 1.00 95.81 93 PHE A CA 1
ATOM 759 C C . PHE A 1 93 ? -8.869 9.552 9.146 1.00 95.81 93 PHE A C 1
ATOM 761 O O . PHE A 1 93 ? -8.131 8.873 9.863 1.00 95.81 93 PHE A O 1
ATOM 768 N N . SER A 1 94 ? -10.031 10.011 9.587 1.00 95.69 94 SER A N 1
ATOM 769 C CA . SER A 1 94 ? -10.639 9.647 10.863 1.00 95.69 94 SER A CA 1
ATOM 770 C C . SER A 1 94 ? -11.106 8.189 10.870 1.00 95.69 94 SER A C 1
ATOM 772 O O . SER A 1 94 ? -11.240 7.544 9.829 1.00 95.69 94 SER A O 1
ATOM 774 N N . GLN A 1 95 ? -11.391 7.654 12.061 1.00 94.38 95 GLN A N 1
ATOM 775 C CA . GLN A 1 95 ? -11.915 6.292 12.195 1.00 94.38 95 GLN A CA 1
ATOM 776 C C . GLN A 1 95 ? -13.232 6.117 11.419 1.00 94.38 95 GLN A C 1
ATOM 778 O O . GLN A 1 95 ? -13.401 5.110 10.740 1.00 94.38 95 GLN A O 1
ATOM 783 N N . ALA A 1 96 ? -14.123 7.114 11.468 1.00 94.19 96 ALA A N 1
ATOM 784 C CA . ALA A 1 96 ? -15.405 7.086 10.765 1.00 94.19 96 ALA A CA 1
ATOM 785 C C . ALA A 1 96 ? -15.232 7.092 9.239 1.00 94.19 96 ALA A C 1
ATOM 787 O O . ALA A 1 96 ? -15.904 6.341 8.539 1.00 94.19 96 ALA A O 1
ATOM 788 N N . GLU A 1 97 ? -14.299 7.889 8.714 1.00 95.31 97 GLU A N 1
ATOM 789 C CA . GLU A 1 97 ? -13.987 7.882 7.280 1.00 95.31 97 GLU A CA 1
ATOM 790 C C . GLU A 1 97 ? -13.429 6.522 6.852 1.00 95.31 97 GLU A C 1
ATOM 792 O O . GLU A 1 97 ? -13.886 5.959 5.866 1.00 95.31 97 GLU A O 1
ATOM 797 N N . LEU A 1 98 ? -12.512 5.927 7.622 1.00 93.50 98 LEU A N 1
ATOM 798 C CA . LEU A 1 98 ? -11.982 4.592 7.322 1.00 93.50 98 LEU A CA 1
ATOM 799 C C . LEU A 1 98 ? -13.064 3.498 7.385 1.00 93.50 98 LEU A C 1
ATOM 801 O O . LEU A 1 98 ? -13.035 2.564 6.584 1.00 93.50 98 LEU A O 1
ATOM 805 N N . GLN A 1 99 ? -14.065 3.630 8.258 1.00 93.19 99 GLN A N 1
ATOM 806 C CA . GLN A 1 99 ? -15.233 2.741 8.247 1.00 93.19 99 GLN A CA 1
ATOM 807 C C . GLN A 1 99 ? -16.038 2.856 6.950 1.00 93.19 99 GLN A C 1
ATOM 809 O O . GLN A 1 99 ? -16.489 1.836 6.437 1.00 93.19 99 GLN A O 1
ATOM 814 N N . GLN A 1 100 ? -16.164 4.055 6.368 1.00 91.94 100 GLN A N 1
ATOM 815 C CA . GLN A 1 100 ? -16.820 4.237 5.063 1.00 91.94 100 GLN A CA 1
ATOM 816 C C . GLN A 1 100 ? -16.056 3.563 3.922 1.00 91.94 100 GLN A C 1
ATOM 818 O O . GLN A 1 100 ? -16.668 3.172 2.930 1.00 91.94 100 GLN A O 1
ATOM 823 N N . PHE A 1 101 ? -14.739 3.389 4.062 1.00 89.44 101 PHE A N 1
ATOM 824 C CA . PHE A 1 101 ? -13.978 2.573 3.120 1.00 89.44 101 PHE A CA 1
ATOM 825 C C . PHE A 1 101 ? -14.267 1.081 3.284 1.00 89.44 101 PHE A C 1
ATOM 827 O O . PHE A 1 101 ? -14.128 0.374 2.296 1.00 89.44 101 PHE A O 1
ATOM 834 N N . GLY A 1 102 ? -14.715 0.631 4.465 1.00 91.19 102 GLY A N 1
ATOM 835 C CA . GLY A 1 102 ? -15.070 -0.758 4.790 1.00 91.19 102 GLY A CA 1
ATOM 836 C C . GLY A 1 102 ? -14.197 -1.398 5.882 1.00 91.19 102 GLY A C 1
ATOM 837 O O . GLY A 1 102 ? -14.238 -2.616 6.069 1.00 91.19 102 GLY A O 1
ATOM 838 N N . PHE A 1 103 ? -13.404 -0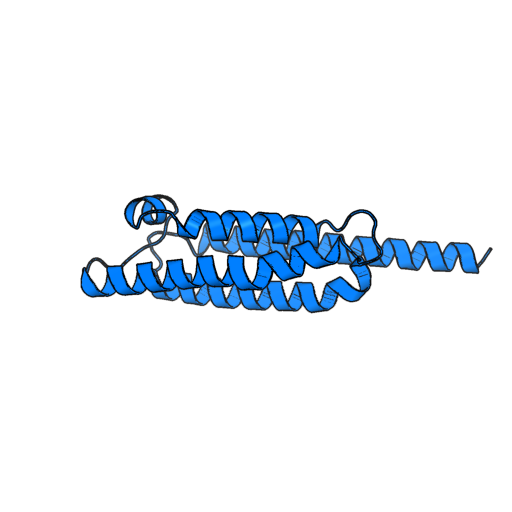.604 6.618 1.00 93.50 103 PHE A N 1
ATOM 839 C CA . PHE A 1 103 ? -12.695 -1.100 7.801 1.00 93.50 103 PHE A CA 1
ATOM 840 C C . PHE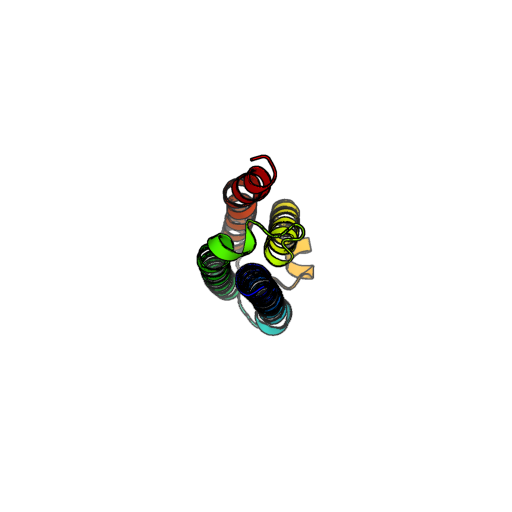 A 1 103 ? -13.670 -1.382 8.948 1.00 93.50 103 PHE A C 1
ATOM 842 O O . PHE A 1 103 ? -14.385 -0.484 9.392 1.00 93.50 103 PHE A O 1
ATOM 849 N N . ASN A 1 104 ? -13.668 -2.610 9.466 1.00 95.25 104 ASN A N 1
ATOM 850 C CA . ASN A 1 104 ? -14.586 -3.020 10.527 1.00 95.25 104 ASN A CA 1
ATOM 851 C C . ASN A 1 104 ? -13.908 -3.007 11.907 1.00 95.25 104 ASN A C 1
ATOM 853 O O . ASN A 1 104 ? -13.404 -4.027 12.387 1.00 95.25 104 ASN A O 1
ATOM 857 N N . PHE A 1 105 ? -13.846 -1.830 12.532 1.00 94.88 105 PHE A N 1
ATOM 858 C CA . PHE A 1 105 ? -13.316 -1.686 13.893 1.00 94.88 105 PHE A CA 1
ATOM 859 C C . PHE A 1 105 ? -14.262 -2.288 14.941 1.00 94.88 105 PHE A C 1
ATOM 861 O O . PHE A 1 105 ? -15.476 -2.270 14.775 1.00 94.88 105 PHE A O 1
ATOM 868 N N . SER A 1 106 ? -13.691 -2.764 16.049 1.00 93.06 106 SER A N 1
ATOM 869 C CA . SER A 1 106 ? -14.437 -3.321 17.183 1.00 93.06 106 SER A CA 1
ATOM 870 C C . SER A 1 106 ? -15.459 -2.331 17.752 1.00 93.06 106 SER A C 1
ATOM 872 O O . SER A 1 106 ? -15.206 -1.132 17.834 1.00 93.06 106 SER A O 1
ATOM 874 N N . GLU A 1 107 ? -16.593 -2.831 18.235 1.00 91.12 107 GLU A N 1
ATOM 875 C CA . GLU A 1 107 ? -17.564 -2.021 18.984 1.00 91.12 107 GLU A CA 1
ATOM 876 C C . GLU A 1 107 ? -17.038 -1.635 20.377 1.00 91.12 107 GLU A C 1
ATOM 878 O O . GLU A 1 107 ? -17.492 -0.662 20.980 1.00 91.12 107 GLU A O 1
ATOM 883 N N . VAL A 1 108 ? -16.044 -2.370 20.893 1.00 94.50 108 VAL A N 1
ATOM 884 C CA . VAL A 1 108 ? -15.411 -2.077 22.182 1.00 94.50 108 VAL A CA 1
ATOM 885 C C . VAL A 1 108 ? -14.466 -0.879 22.016 1.00 94.50 108 VAL A C 1
ATOM 887 O O . VAL A 1 108 ? -13.430 -1.013 21.352 1.00 94.50 108 VAL A O 1
ATOM 890 N N . PRO A 1 109 ? -14.717 0.273 22.675 1.00 91.94 109 PRO A N 1
ATOM 891 C CA . PRO A 1 109 ? -14.003 1.522 22.385 1.00 91.94 109 PRO A CA 1
ATOM 892 C C . PRO A 1 109 ? -12.479 1.423 22.520 1.00 91.94 109 PRO A C 1
ATOM 894 O O . PRO A 1 109 ? -11.730 1.925 21.686 1.00 91.94 109 PRO A O 1
ATOM 897 N N . GLN A 1 110 ? -11.995 0.727 23.553 1.00 93.19 110 GLN A N 1
ATOM 898 C CA . GLN A 1 110 ? -10.557 0.557 23.777 1.00 93.19 110 GLN A CA 1
ATOM 899 C C . GLN A 1 110 ? -9.880 -0.287 22.688 1.00 93.19 110 GLN A C 1
ATOM 901 O O . GLN A 1 110 ? -8.712 -0.057 22.374 1.00 93.19 110 GLN A O 1
ATOM 906 N N . GLN A 1 111 ? -10.586 -1.271 22.126 1.00 93.06 111 GLN A N 1
ATOM 907 C CA . GLN A 1 111 ? -10.057 -2.106 21.047 1.00 93.06 111 GLN A CA 1
ATOM 908 C C . GLN A 1 111 ? -10.090 -1.359 19.715 1.00 93.06 111 GLN A C 1
ATOM 910 O O . GLN A 1 111 ? -9.083 -1.368 19.012 1.00 93.06 111 GLN A O 1
ATOM 915 N N . ALA A 1 112 ? -11.181 -0.644 19.418 1.00 93.19 112 ALA A N 1
ATOM 916 C CA . ALA A 1 112 ? -11.283 0.207 18.233 1.00 93.19 112 ALA A CA 1
ATOM 917 C C . ALA A 1 112 ? -10.123 1.198 18.133 1.00 93.19 112 ALA A C 1
ATOM 919 O O . ALA A 1 112 ? -9.469 1.282 17.098 1.00 93.19 112 ALA A O 1
ATOM 920 N N . ILE A 1 113 ? -9.813 1.896 19.233 1.00 94.81 113 ILE A N 1
ATOM 921 C CA . ILE A 1 113 ? -8.714 2.868 19.272 1.00 94.81 113 ILE A CA 1
ATOM 922 C C . ILE A 1 113 ? -7.374 2.196 18.959 1.00 94.81 113 ILE A C 1
ATOM 924 O O . ILE A 1 113 ? -6.579 2.746 18.198 1.00 94.81 113 ILE A O 1
ATOM 928 N N . LYS A 1 114 ? -7.118 1.003 19.513 1.00 94.94 114 LYS A N 1
ATOM 929 C CA . LYS A 1 114 ? -5.888 0.247 19.233 1.00 94.94 114 LYS A CA 1
ATOM 930 C C . LYS A 1 114 ? -5.811 -0.159 17.763 1.00 94.94 114 LYS A C 1
ATOM 932 O O . LYS A 1 114 ? -4.800 0.115 17.127 1.00 94.94 114 LYS A O 1
ATOM 937 N N . GLN A 1 115 ? -6.878 -0.740 17.218 1.00 95.12 115 GLN A N 1
ATOM 938 C CA . GLN A 1 115 ? -6.955 -1.158 15.814 1.00 95.12 115 GLN A CA 1
ATOM 939 C C . GLN A 1 115 ? -6.747 0.025 14.860 1.00 95.12 115 GLN A C 1
ATOM 941 O O . GLN A 1 115 ? -5.942 -0.045 13.932 1.00 95.12 115 GLN A O 1
ATOM 946 N N . TYR A 1 116 ? -7.417 1.143 15.128 1.00 96.12 116 TYR A N 1
ATOM 947 C CA . TYR A 1 116 ? -7.280 2.379 14.369 1.00 96.12 116 TYR A CA 1
ATOM 948 C C . TYR A 1 116 ? -5.857 2.955 14.440 1.00 96.12 116 TYR A C 1
ATOM 950 O O . TYR A 1 116 ? -5.273 3.293 13.409 1.00 96.12 116 TYR A O 1
ATOM 958 N N . ALA A 1 117 ? -5.257 3.017 15.632 1.00 95.25 117 ALA A N 1
ATOM 959 C CA . ALA A 1 117 ? -3.884 3.486 15.804 1.00 95.25 117 ALA A CA 1
ATOM 960 C C . ALA A 1 117 ? -2.869 2.580 15.087 1.00 95.25 117 ALA A C 1
ATOM 962 O O . ALA A 1 117 ? -1.947 3.080 14.435 1.00 95.25 117 ALA A O 1
ATOM 963 N N . SER A 1 118 ? -3.051 1.259 15.155 1.00 95.50 118 SER A N 1
ATOM 964 C CA . SER A 1 118 ? -2.230 0.283 14.432 1.00 95.50 118 SER A CA 1
ATOM 965 C C . SER A 1 118 ? -2.326 0.474 12.918 1.00 95.50 118 SER A C 1
ATOM 967 O O . SER A 1 118 ? -1.295 0.552 12.249 1.00 95.50 118 SER A O 1
ATOM 969 N N . LEU A 1 119 ? -3.540 0.637 12.384 1.00 95.06 119 LEU A N 1
ATOM 970 C CA . LEU A 1 119 ? -3.768 0.891 10.961 1.00 95.06 119 LEU A CA 1
ATOM 971 C C . LEU A 1 119 ? -3.092 2.185 10.496 1.00 95.06 119 LEU A C 1
ATOM 973 O O . LEU A 1 119 ? -2.364 2.179 9.505 1.00 95.06 119 LEU A O 1
ATOM 977 N N . LYS A 1 120 ? -3.248 3.279 11.251 1.00 95.06 120 LYS A N 1
ATOM 978 C CA . LYS A 1 120 ? -2.579 4.552 10.942 1.00 95.06 120 LYS A CA 1
ATOM 979 C C . LYS A 1 120 ? -1.068 4.440 10.962 1.00 95.06 120 LYS A C 1
ATOM 981 O O . LYS A 1 120 ? -0.398 4.939 10.061 1.00 95.06 120 LYS A O 1
ATOM 986 N N . THR A 1 121 ? -0.533 3.773 11.979 1.00 93.75 121 THR A N 1
ATOM 987 C CA . THR A 1 121 ? 0.909 3.546 12.096 1.00 93.75 121 THR A CA 1
ATOM 988 C C . THR A 1 121 ? 1.424 2.804 10.871 1.00 93.75 121 THR A C 1
ATOM 990 O O . THR A 1 121 ? 2.444 3.190 10.309 1.00 93.75 121 THR A O 1
ATOM 993 N N . MET A 1 122 ? 0.692 1.793 10.402 1.00 91.88 122 MET A N 1
ATOM 994 C CA . MET A 1 122 ? 1.042 1.053 9.196 1.00 91.88 122 MET A CA 1
ATOM 995 C C . MET A 1 122 ? 0.983 1.925 7.935 1.00 91.88 122 MET A C 1
ATOM 997 O O . MET A 1 122 ? 1.929 1.914 7.149 1.00 91.88 122 MET A O 1
ATOM 1001 N N . PHE A 1 123 ? -0.081 2.708 7.751 1.00 94.19 123 PHE A N 1
ATOM 1002 C CA . PHE A 1 123 ? -0.217 3.619 6.610 1.00 94.19 123 PHE A CA 1
ATOM 1003 C C . PHE A 1 123 ? 0.928 4.631 6.539 1.00 94.19 123 PHE A C 1
ATOM 1005 O O . PHE A 1 123 ? 1.555 4.802 5.488 1.00 94.19 123 PHE A O 1
ATOM 1012 N N . TYR A 1 124 ? 1.272 5.238 7.675 1.00 93.19 124 TYR A N 1
ATOM 1013 C CA . TYR A 1 124 ? 2.407 6.147 7.755 1.00 93.19 124 TYR A CA 1
ATOM 1014 C C . TYR A 1 124 ? 3.747 5.434 7.586 1.00 93.19 124 TYR A C 1
ATOM 1016 O O . TYR A 1 124 ? 4.609 5.955 6.885 1.00 93.19 124 TYR A O 1
ATOM 1024 N N . ALA A 1 125 ? 3.931 4.239 8.150 1.00 90.69 125 ALA A N 1
ATOM 1025 C CA . ALA A 1 125 ? 5.157 3.465 7.976 1.00 90.69 125 ALA A CA 1
ATOM 1026 C C . ALA A 1 125 ? 5.396 3.106 6.503 1.00 90.69 125 ALA A C 1
ATOM 1028 O O . ALA A 1 125 ? 6.509 3.276 6.011 1.00 90.69 125 ALA A O 1
ATOM 1029 N N . ILE A 1 126 ? 4.356 2.683 5.774 1.00 87.19 126 ILE A N 1
ATOM 1030 C CA . ILE A 1 126 ? 4.443 2.421 4.331 1.00 87.19 126 ILE A CA 1
ATOM 1031 C C . ILE A 1 126 ? 4.853 3.696 3.594 1.00 87.19 126 ILE A C 1
ATOM 1033 O O . ILE A 1 126 ? 5.824 3.680 2.839 1.00 87.19 126 ILE A O 1
ATOM 1037 N N . GLY A 1 127 ? 4.168 4.815 3.840 1.00 86.19 127 GLY A N 1
ATOM 1038 C CA . GLY A 1 127 ? 4.493 6.072 3.171 1.00 86.19 127 GLY A CA 1
ATOM 1039 C C . GLY A 1 127 ? 5.889 6.601 3.506 1.00 86.19 127 GLY A C 1
ATOM 1040 O O . GLY A 1 127 ? 6.595 7.044 2.613 1.00 86.19 127 GLY A O 1
ATOM 1041 N N . ILE A 1 128 ? 6.343 6.514 4.756 1.00 88.25 128 ILE A N 1
ATOM 1042 C CA . ILE A 1 128 ? 7.649 7.047 5.177 1.00 88.25 128 ILE A CA 1
ATOM 1043 C C . ILE A 1 128 ? 8.802 6.138 4.736 1.00 88.25 128 ILE A C 1
ATOM 1045 O O . ILE A 1 128 ? 9.865 6.632 4.369 1.00 88.25 128 ILE A O 1
ATOM 1049 N N . VAL A 1 129 ? 8.622 4.816 4.763 1.00 88.25 129 VAL A N 1
ATOM 1050 C CA . VAL A 1 129 ? 9.701 3.865 4.455 1.00 88.25 129 VAL A CA 1
ATOM 1051 C C . VAL A 1 129 ? 9.761 3.547 2.962 1.00 88.25 129 VAL A C 1
ATOM 1053 O O . VAL A 1 129 ? 10.844 3.579 2.375 1.00 88.25 129 VAL A O 1
ATOM 1056 N N . ALA A 1 130 ? 8.622 3.245 2.333 1.00 86.69 130 ALA A N 1
ATOM 1057 C CA . ALA A 1 130 ? 8.594 2.773 0.951 1.00 86.69 130 ALA A CA 1
ATOM 1058 C C . ALA A 1 130 ? 8.648 3.924 -0.062 1.00 86.69 130 ALA A C 1
ATOM 1060 O O . ALA A 1 130 ? 9.416 3.851 -1.023 1.00 86.69 130 ALA A O 1
ATOM 1061 N N . LEU A 1 131 ? 7.890 5.008 0.152 1.00 87.19 131 LEU A N 1
ATOM 1062 C CA . LEU A 1 131 ? 7.775 6.081 -0.843 1.00 87.19 131 LEU A CA 1
ATOM 1063 C C . LEU A 1 131 ? 9.124 6.746 -1.173 1.00 87.19 131 LEU A C 1
ATOM 1065 O O . LEU A 1 131 ? 9.420 6.873 -2.362 1.00 87.19 131 LEU A O 1
ATOM 1069 N N . PRO A 1 132 ? 9.998 7.113 -0.209 1.00 86.50 132 PRO A N 1
ATOM 1070 C CA . PRO A 1 132 ? 11.281 7.728 -0.548 1.00 86.50 132 PRO A CA 1
ATOM 1071 C C . PRO A 1 132 ? 12.199 6.794 -1.339 1.00 86.50 132 PRO A C 1
ATOM 1073 O O . PRO A 1 132 ? 12.957 7.258 -2.188 1.00 86.50 132 PRO A O 1
ATOM 1076 N N . GLN A 1 133 ? 12.147 5.484 -1.074 1.00 84.69 133 GLN A N 1
ATOM 1077 C CA . GLN A 1 133 ? 12.938 4.500 -1.817 1.00 84.69 133 GLN A CA 1
ATOM 1078 C C . GLN A 1 133 ? 12.470 4.386 -3.266 1.00 84.69 133 GLN A C 1
ATOM 1080 O O . GLN A 1 133 ? 13.305 4.332 -4.167 1.00 84.69 133 GLN A O 1
ATOM 1085 N N . LEU A 1 134 ? 11.154 4.400 -3.489 1.00 85.81 134 LEU A N 1
ATOM 1086 C CA . LEU A 1 134 ? 10.591 4.395 -4.833 1.00 85.81 134 LEU A CA 1
ATOM 1087 C C . LEU A 1 134 ? 10.950 5.695 -5.574 1.00 85.81 134 LEU A C 1
ATOM 1089 O O . LEU A 1 134 ? 11.495 5.651 -6.671 1.00 85.81 134 LEU A O 1
ATOM 1093 N N . LEU A 1 135 ? 10.782 6.860 -4.943 1.00 84.25 135 LEU A N 1
ATOM 1094 C CA . LEU A 1 135 ? 11.091 8.149 -5.575 1.00 84.25 135 LEU A CA 1
ATOM 1095 C C . LEU A 1 135 ? 12.577 8.315 -5.944 1.00 84.25 135 LEU A C 1
ATOM 1097 O O . LEU A 1 135 ? 12.880 8.871 -6.999 1.00 84.25 135 LEU A O 1
ATOM 1101 N N . LYS A 1 136 ? 13.506 7.801 -5.122 1.00 80.00 136 LYS A N 1
ATOM 1102 C CA . LYS A 1 136 ? 14.957 7.863 -5.393 1.00 80.00 136 LYS A CA 1
ATOM 1103 C C . LYS A 1 136 ? 15.376 7.133 -6.666 1.00 80.00 136 LYS A C 1
ATOM 1105 O O . LYS A 1 136 ? 16.420 7.443 -7.227 1.00 80.00 136 LYS A O 1
ATOM 1110 N N . GLN A 1 137 ? 14.603 6.153 -7.121 1.00 63.00 137 GLN A N 1
ATOM 1111 C CA . GLN A 1 137 ? 15.022 5.308 -8.231 1.00 63.00 137 GLN A CA 1
ATOM 1112 C C . GLN A 1 137 ? 14.909 5.982 -9.606 1.00 63.00 137 GLN A C 1
ATOM 1114 O O . GLN A 1 137 ? 15.469 5.475 -10.573 1.00 63.00 137 GLN A O 1
ATOM 1119 N N . LYS A 1 138 ? 14.231 7.135 -9.690 1.00 52.09 138 LYS A N 1
ATOM 1120 C CA . LYS A 1 138 ? 14.156 7.967 -10.901 1.00 52.09 138 LYS A CA 1
ATOM 1121 C C . LYS A 1 138 ? 15.220 9.064 -10.986 1.00 52.09 138 LYS A C 1
ATOM 1123 O O . LYS A 1 138 ? 15.324 9.698 -12.030 1.00 52.09 138 LYS A O 1
ATOM 1128 N N . THR A 1 139 ? 15.969 9.323 -9.914 1.00 41.59 139 THR A N 1
ATOM 1129 C CA . THR A 1 139 ? 16.963 10.411 -9.849 1.00 41.59 139 THR A CA 1
ATOM 1130 C C . THR A 1 139 ? 18.415 9.934 -9.958 1.00 41.59 139 THR A C 1
ATOM 1132 O O . THR A 1 139 ? 19.322 10.706 -9.653 1.00 41.59 139 THR A O 1
ATOM 1135 N N . GLY A 1 140 ? 18.639 8.685 -10.381 1.00 37.47 140 GLY A N 1
ATOM 1136 C CA . GLY A 1 140 ? 19.962 8.117 -10.665 1.00 37.47 140 GLY A CA 1
ATOM 1137 C C . GLY A 1 140 ? 20.199 7.921 -12.152 1.00 37.47 140 GLY A C 1
ATOM 1138 O O . GLY A 1 140 ? 19.274 7.397 -12.811 1.00 37.47 140 GLY A O 1
#

pLDDT: mean 88.59, std 9.28, range [37.47, 96.12]

Secondary structure (DSSP, 8-state):
-HHHHHHHHHHHHHHHHHHHHHHHHHHHHHHIIIIISSTTSBHHHHHHHHHHHHHHHHHHHHHHHHHHTT-S--HHHHHHHHHHHHHHHHTTS-HHHHHHHT-B--SSHHHHHHHHHHHHHHHHHHHHHHHHHHHHTT--